Protein AF-A0A2P0QM54-F1 (afdb_monomer_lite)

Foldseek 3Di:
DVVQVVQQVDQEAEAEEEADLVCQLVVQLVNQLSHAHEYEYEYQHDDDPVSNLVQQAAEPPRHHDPVRHRGNYYYDYYQYNDHPPDDDDPVSVVRVVVSVVVSVVVVVVVD

Sequence (111 aa):
DKEIVQIERHKIAILHHGNVRSHVVHKIRFILQACDVKAVVVSQAPIDYEDLAKEGVKTAFVMPPANQIRTKGTVMAIVSGVTRGQTPTREKMAEVISSVMRILKKKEIME

Radius of gyration: 13.61 Å; chains: 1; bounding box: 35×30×37 Å

pLDDT: mean 94.59, std 7.91, range [50.75, 98.62]

Structure (mmCIF, N/CA/C/O backbone):
data_AF-A0A2P0QM54-F1
#
_entry.id   AF-A0A2P0QM54-F1
#
loop_
_atom_site.group_PDB
_atom_site.id
_atom_site.type_symbol
_atom_site.label_atom_id
_atom_site.label_alt_id
_atom_site.label_comp_id
_atom_site.label_asym_id
_atom_site.label_entity_id
_atom_site.label_seq_id
_atom_site.pdbx_PDB_ins_code
_atom_site.Cartn_x
_atom_site.Cartn_y
_atom_site.Cartn_z
_atom_site.occupancy
_atom_site.B_iso_or_equiv
_atom_site.auth_seq_id
_atom_site.auth_comp_id
_atom_site.auth_asym_id
_atom_site.auth_atom_id
_atom_site.pdbx_PDB_model_num
ATOM 1 N N . ASP A 1 1 ? -17.881 -12.369 0.676 1.00 74.94 1 ASP A N 1
ATOM 2 C CA . ASP A 1 1 ? -17.625 -12.721 2.095 1.00 74.94 1 ASP A CA 1
ATOM 3 C C . ASP A 1 1 ? -16.469 -13.687 2.313 1.00 74.94 1 ASP A C 1
ATOM 5 O O . ASP A 1 1 ? -15.524 -13.300 2.986 1.00 74.94 1 ASP A O 1
ATOM 9 N N . LYS A 1 2 ? -16.466 -14.900 1.734 1.00 91.88 2 LYS A N 1
ATOM 10 C CA . LYS A 1 2 ? -15.370 -15.873 1.955 1.00 91.88 2 LYS A CA 1
ATOM 11 C C . LYS A 1 2 ? -13.966 -15.324 1.645 1.00 91.88 2 LYS A C 1
ATOM 13 O O . LYS A 1 2 ? -13.043 -15.577 2.408 1.00 91.88 2 LYS A O 1
ATOM 18 N N . GLU A 1 3 ? -13.815 -14.564 0.563 1.00 91.00 3 GLU A N 1
ATOM 19 C CA . GLU A 1 3 ? -12.527 -13.991 0.140 1.00 91.00 3 GLU A CA 1
ATOM 20 C C . GLU A 1 3 ? -12.027 -12.884 1.084 1.00 91.00 3 GLU A C 1
ATOM 22 O O . GLU A 1 3 ? -10.859 -12.879 1.460 1.00 91.00 3 GLU A O 1
ATOM 27 N N . ILE A 1 4 ? -12.925 -12.012 1.559 1.00 95.00 4 ILE A N 1
ATOM 28 C CA . ILE A 1 4 ? -12.608 -10.956 2.539 1.00 95.00 4 ILE A CA 1
ATOM 29 C C . ILE A 1 4 ? -12.056 -11.587 3.819 1.00 95.00 4 ILE A C 1
ATOM 31 O O . ILE A 1 4 ? -10.970 -11.235 4.268 1.00 95.00 4 ILE A O 1
ATOM 35 N N . VAL A 1 5 ? -12.757 -12.598 4.344 1.00 94.62 5 VAL A N 1
ATOM 36 C CA . VAL A 1 5 ? -12.334 -13.322 5.551 1.00 94.62 5 VAL A CA 1
ATOM 37 C C . VAL A 1 5 ? -10.981 -14.008 5.349 1.00 94.62 5 VAL A C 1
ATOM 39 O O . VAL A 1 5 ? -10.186 -14.086 6.281 1.00 94.62 5 VAL A O 1
ATOM 42 N N . GLN A 1 6 ? -10.689 -14.516 4.149 1.00 95.12 6 GLN A N 1
ATOM 43 C CA . GLN A 1 6 ? -9.374 -15.091 3.859 1.00 95.12 6 GLN A CA 1
ATOM 44 C C . GLN A 1 6 ? -8.272 -14.029 3.866 1.00 95.12 6 GLN A C 1
ATOM 46 O O . GLN A 1 6 ? -7.211 -14.270 4.441 1.00 95.12 6 GLN A O 1
ATOM 51 N N . ILE A 1 7 ? -8.516 -12.855 3.281 1.00 95.25 7 ILE A N 1
ATOM 52 C CA . ILE A 1 7 ? -7.548 -11.752 3.265 1.00 95.25 7 ILE A CA 1
ATOM 53 C C . ILE A 1 7 ? -7.285 -11.252 4.693 1.00 95.25 7 ILE A C 1
ATOM 55 O O . ILE A 1 7 ? -6.127 -11.160 5.097 1.00 95.25 7 ILE A O 1
ATOM 59 N N . GLU A 1 8 ? -8.333 -11.010 5.481 1.00 95.56 8 GLU A N 1
ATOM 60 C CA . GLU A 1 8 ? -8.232 -10.453 6.841 1.00 95.56 8 GLU A CA 1
ATOM 61 C C . GLU A 1 8 ? -7.560 -11.396 7.857 1.00 95.56 8 GLU A C 1
ATOM 63 O O . GLU A 1 8 ? -7.056 -10.942 8.881 1.00 95.56 8 GLU A O 1
ATOM 68 N N . ARG A 1 9 ? -7.467 -12.704 7.573 1.00 95.38 9 ARG A N 1
ATOM 69 C CA . ARG A 1 9 ? -6.677 -13.648 8.394 1.00 95.38 9 ARG A CA 1
ATOM 70 C C . ARG A 1 9 ? -5.172 -13.386 8.339 1.00 95.38 9 ARG A C 1
ATOM 72 O O . ARG A 1 9 ? -4.435 -13.867 9.200 1.00 95.38 9 ARG A O 1
ATOM 79 N N . HIS A 1 10 ? -4.696 -12.677 7.319 1.00 95.38 10 HIS A N 1
ATOM 80 C CA . HIS A 1 10 ? -3.277 -12.409 7.134 1.00 95.38 10 HIS A CA 1
ATOM 81 C C . HIS A 1 10 ? -2.878 -11.102 7.817 1.00 95.38 10 HIS A C 1
ATOM 83 O O . HIS A 1 10 ? -3.608 -10.116 7.815 1.00 95.38 10 HIS A O 1
ATOM 89 N N . LYS A 1 11 ? -1.656 -11.062 8.359 1.00 94.38 11 LYS A N 1
ATOM 90 C CA . LYS A 1 11 ? -1.121 -9.846 8.995 1.00 94.38 11 LYS A CA 1
ATOM 91 C C . LYS A 1 11 ? -0.902 -8.710 7.985 1.00 94.38 11 LYS A C 1
ATOM 93 O O . LYS A 1 11 ? -0.995 -7.540 8.354 1.00 94.38 11 LYS A O 1
ATOM 98 N N . ILE A 1 12 ? -0.534 -9.060 6.749 1.00 96.56 12 ILE A N 1
ATOM 99 C CA . ILE A 1 12 ? -0.198 -8.134 5.663 1.00 96.56 12 ILE A CA 1
ATOM 100 C C . ILE A 1 12 ? -0.668 -8.738 4.335 1.00 96.56 12 ILE A C 1
ATOM 102 O O . ILE A 1 12 ? -0.410 -9.911 4.075 1.00 96.56 12 ILE A O 1
ATOM 106 N N . ALA A 1 13 ? -1.288 -7.925 3.482 1.00 97.62 13 ALA A N 1
ATOM 107 C CA . ALA A 1 13 ? -1.607 -8.267 2.098 1.00 97.62 13 ALA A CA 1
ATOM 108 C C . ALA A 1 13 ? -0.624 -7.592 1.126 1.00 97.62 13 ALA A C 1
ATOM 110 O O . ALA A 1 13 ? -0.321 -6.406 1.267 1.00 97.62 13 ALA A O 1
ATOM 111 N N . ILE A 1 14 ? -0.149 -8.322 0.114 1.00 97.44 14 ILE A N 1
ATOM 112 C CA . ILE A 1 14 ? 0.615 -7.742 -1.001 1.00 97.44 14 ILE A CA 1
ATOM 113 C C . ILE A 1 14 ? -0.341 -7.547 -2.177 1.00 97.44 14 ILE A C 1
ATOM 115 O O . ILE A 1 14 ? -0.860 -8.514 -2.731 1.00 97.44 14 ILE A O 1
ATOM 119 N N . LEU A 1 15 ? -0.576 -6.294 -2.562 1.00 97.19 15 LEU A N 1
ATOM 120 C CA . LEU A 1 15 ? -1.497 -5.935 -3.638 1.00 97.19 15 LEU A CA 1
ATOM 121 C C . LEU A 1 15 ? -0.705 -5.599 -4.901 1.00 97.19 15 LEU A C 1
ATOM 123 O O . LEU A 1 15 ? -0.208 -4.482 -5.050 1.00 97.19 15 LEU A O 1
ATOM 127 N N . HIS A 1 16 ? -0.567 -6.576 -5.803 1.00 97.00 16 HIS A N 1
ATOM 128 C CA . HIS A 1 16 ? 0.190 -6.395 -7.041 1.00 97.00 16 HIS A CA 1
ATOM 129 C C . HIS A 1 16 ? -0.691 -5.931 -8.211 1.00 97.00 16 HIS A C 1
ATOM 131 O O . HIS A 1 16 ? -1.544 -6.662 -8.727 1.00 97.00 16 HIS A O 1
ATOM 137 N N . HIS A 1 17 ? -0.418 -4.734 -8.726 1.00 95.88 17 HIS A N 1
ATOM 138 C CA . HIS A 1 17 ? -1.159 -4.120 -9.825 1.00 95.88 17 HIS A CA 1
ATOM 139 C C . HIS A 1 17 ? -0.284 -3.800 -11.048 1.00 95.88 17 HIS A C 1
ATOM 141 O O . HIS A 1 17 ? 0.921 -4.031 -11.055 1.00 95.88 17 HIS A O 1
ATOM 147 N N . GLY A 1 18 ? -0.933 -3.376 -12.138 1.00 93.75 18 GLY A N 1
ATOM 148 C CA . GLY A 1 18 ? -0.303 -3.144 -13.443 1.00 93.75 18 GLY A CA 1
ATOM 149 C C . GLY A 1 18 ? 0.136 -1.698 -13.660 1.00 93.75 18 GLY A C 1
ATOM 150 O O . GLY A 1 18 ? 0.511 -1.010 -12.715 1.00 93.75 18 GLY A O 1
ATOM 151 N N . ASN A 1 19 ? 0.074 -1.246 -14.917 1.00 94.69 19 ASN A N 1
ATOM 152 C CA . ASN A 1 19 ? 0.676 0.019 -15.350 1.00 94.69 19 ASN A CA 1
ATOM 153 C C . ASN A 1 19 ? -0.290 1.214 -15.492 1.00 94.69 19 ASN A C 1
ATOM 155 O O . ASN A 1 19 ? 0.133 2.312 -15.828 1.00 94.69 19 ASN A O 1
ATOM 159 N N . VAL A 1 20 ? -1.590 1.034 -15.252 1.00 95.31 20 VAL A N 1
ATOM 160 C CA . VAL A 1 20 ? -2.566 2.131 -15.377 1.00 95.31 20 VAL A CA 1
ATOM 161 C C . VAL A 1 20 ? -2.805 2.746 -14.000 1.00 95.31 20 VAL A C 1
ATOM 163 O O . VAL A 1 20 ? -3.498 2.138 -13.186 1.00 95.31 20 VAL A O 1
ATOM 166 N N . ARG A 1 21 ? -2.236 3.932 -13.732 1.00 94.94 21 ARG A N 1
ATOM 167 C CA . ARG A 1 21 ? -2.251 4.602 -12.410 1.00 94.94 21 ARG A CA 1
ATOM 168 C C . ARG A 1 21 ? -3.651 4.679 -11.797 1.00 94.94 21 ARG A C 1
ATOM 170 O O . ARG A 1 21 ? -3.849 4.185 -10.691 1.00 94.94 21 ARG A O 1
ATOM 177 N N . SER A 1 22 ? -4.643 5.177 -12.537 1.00 95.75 22 SER A N 1
ATOM 178 C CA . SER A 1 22 ? -6.037 5.248 -12.063 1.00 95.75 22 SER A CA 1
ATOM 179 C C . SER A 1 22 ? -6.603 3.873 -11.689 1.00 95.75 22 SER A C 1
ATOM 181 O O . SER A 1 22 ? -7.243 3.720 -10.651 1.00 95.75 22 SER A O 1
ATOM 183 N N . HIS A 1 23 ? -6.313 2.832 -12.477 1.00 96.62 23 HIS A N 1
ATOM 184 C CA . HIS A 1 23 ? -6.748 1.470 -12.163 1.00 96.62 23 HIS A CA 1
ATOM 185 C C . HIS A 1 23 ? -6.066 0.920 -10.911 1.00 96.62 23 HIS A C 1
ATOM 187 O O . HIS A 1 23 ? -6.705 0.189 -10.160 1.00 96.62 23 HIS A O 1
ATOM 193 N N . VAL A 1 24 ? -4.784 1.226 -10.697 1.00 96.69 24 VAL A N 1
ATOM 194 C CA . VAL A 1 24 ? -4.057 0.812 -9.490 1.00 96.69 24 VAL A CA 1
ATOM 195 C C . VAL A 1 24 ? -4.748 1.406 -8.264 1.00 96.69 24 VAL A C 1
ATOM 197 O O . VAL A 1 24 ? -5.193 0.657 -7.397 1.00 96.69 24 VAL A O 1
ATOM 200 N N . VAL A 1 25 ? -4.927 2.728 -8.241 1.00 97.50 25 VAL A N 1
ATOM 201 C CA . VAL A 1 25 ? -5.509 3.439 -7.096 1.00 97.50 25 VAL A CA 1
ATOM 202 C C . VAL A 1 25 ? -6.947 2.982 -6.821 1.00 97.50 25 VAL A C 1
ATOM 204 O O . VAL A 1 25 ? -7.271 2.606 -5.692 1.00 97.50 25 VAL A O 1
ATOM 207 N N . HIS A 1 26 ? -7.804 2.915 -7.846 1.00 97.69 26 HIS A N 1
ATOM 208 C CA . HIS A 1 26 ? -9.193 2.485 -7.662 1.00 97.69 26 HIS A CA 1
ATOM 209 C C . HIS A 1 26 ? -9.319 1.029 -7.198 1.00 97.69 26 HIS A C 1
ATOM 211 O O . HIS A 1 26 ? -10.189 0.733 -6.377 1.00 97.69 26 HIS A O 1
ATOM 217 N N . LYS A 1 27 ? -8.460 0.117 -7.676 1.00 97.31 27 LYS A N 1
ATOM 218 C CA . LYS A 1 27 ? -8.474 -1.288 -7.233 1.00 97.31 27 LYS A CA 1
ATOM 219 C C . LYS A 1 27 ? -8.010 -1.435 -5.789 1.00 97.31 27 LYS A C 1
ATOM 221 O O . LYS A 1 27 ? -8.627 -2.191 -5.046 1.00 97.31 27 LYS A O 1
ATOM 226 N N . ILE A 1 28 ? -6.987 -0.686 -5.375 1.00 98.06 28 ILE A N 1
ATOM 227 C CA . ILE A 1 28 ? -6.535 -0.671 -3.977 1.00 98.06 28 ILE A CA 1
ATOM 228 C C . ILE A 1 28 ? -7.665 -0.194 -3.068 1.00 98.06 28 ILE A C 1
ATOM 230 O O . ILE A 1 28 ? -7.996 -0.869 -2.094 1.00 98.06 28 ILE A O 1
ATOM 234 N N . ARG A 1 29 ? -8.306 0.928 -3.421 1.00 98.25 29 ARG A N 1
ATOM 235 C CA . ARG A 1 29 ? -9.463 1.450 -2.687 1.00 98.25 29 ARG A CA 1
ATOM 236 C C . ARG A 1 29 ? -10.572 0.409 -2.583 1.00 98.25 29 ARG A C 1
ATOM 238 O O . ARG A 1 29 ? -11.060 0.170 -1.489 1.00 98.25 29 ARG A O 1
ATOM 245 N N . PHE A 1 30 ? -10.938 -0.228 -3.696 1.00 98.00 30 PHE A N 1
ATOM 246 C CA . PHE A 1 30 ? -11.994 -1.242 -3.734 1.00 98.00 30 PHE A CA 1
ATOM 247 C C . PHE A 1 30 ? -11.713 -2.416 -2.782 1.00 98.00 30 PHE A C 1
ATOM 249 O O . PHE A 1 30 ? -12.582 -2.795 -2.000 1.00 98.00 30 PHE A O 1
ATOM 256 N N . ILE A 1 31 ? -10.488 -2.950 -2.793 1.00 97.38 31 ILE A N 1
ATOM 257 C CA . ILE A 1 31 ? -10.098 -4.074 -1.931 1.00 97.38 31 ILE A CA 1
ATOM 258 C C . ILE A 1 31 ? -10.103 -3.657 -0.453 1.00 97.38 31 ILE A C 1
ATOM 260 O O . ILE A 1 31 ? -10.691 -4.344 0.383 1.00 97.38 31 ILE A O 1
ATOM 264 N N . LEU A 1 32 ? -9.485 -2.519 -0.121 1.00 98.25 32 LEU A N 1
ATOM 265 C CA . LEU A 1 32 ? -9.339 -2.059 1.268 1.00 98.25 32 LEU A CA 1
ATOM 266 C C . LEU A 1 32 ? -10.607 -1.412 1.839 1.00 98.25 32 LEU A C 1
ATOM 268 O O . LEU A 1 32 ? -10.721 -1.245 3.052 1.00 98.25 32 LEU A O 1
ATOM 272 N N . GLN A 1 33 ? -11.576 -1.050 0.999 1.00 98.06 33 GLN A N 1
ATOM 273 C CA . GLN A 1 33 ? -12.929 -0.699 1.432 1.00 98.06 33 GLN A CA 1
ATOM 274 C C . GLN A 1 33 ? -13.650 -1.920 2.011 1.00 98.06 33 GLN A C 1
ATOM 276 O O . GLN A 1 33 ? -14.390 -1.797 2.989 1.00 98.06 33 GLN A O 1
ATOM 281 N N . ALA A 1 34 ? -13.407 -3.100 1.438 1.00 97.00 34 ALA A N 1
ATOM 282 C CA . ALA A 1 34 ? -13.992 -4.344 1.910 1.00 97.00 34 ALA A CA 1
ATOM 283 C C . ALA A 1 34 ? -13.223 -4.938 3.101 1.00 97.00 34 ALA A C 1
ATOM 285 O O . ALA A 1 34 ? -13.870 -5.335 4.074 1.00 97.00 34 ALA A O 1
ATOM 286 N N . CYS A 1 35 ? -11.884 -4.943 3.034 1.00 96.69 35 CYS A N 1
ATOM 287 C CA . CYS A 1 35 ? -11.004 -5.675 3.953 1.00 96.69 35 CYS A CA 1
ATOM 288 C C . CYS A 1 35 ? -10.220 -4.745 4.894 1.00 96.69 35 CYS A C 1
ATOM 290 O O . CYS A 1 35 ? -9.530 -3.831 4.431 1.00 96.69 35 CYS A O 1
ATOM 292 N N . ASP A 1 36 ? -10.247 -5.022 6.196 1.00 97.31 36 ASP A N 1
ATOM 293 C CA . ASP A 1 36 ? -9.385 -4.381 7.190 1.00 97.31 36 ASP A CA 1
ATOM 294 C C . ASP A 1 36 ? -8.040 -5.110 7.319 1.00 97.31 36 ASP A C 1
ATOM 296 O O . ASP A 1 36 ? -7.848 -6.012 8.132 1.00 97.31 36 ASP A O 1
ATOM 300 N N . VAL A 1 37 ? -7.090 -4.741 6.457 1.00 97.44 37 VAL A N 1
ATOM 301 C CA . VAL A 1 37 ? -5.746 -5.327 6.442 1.00 97.44 37 VAL A CA 1
ATOM 302 C C . VAL A 1 37 ? -4.685 -4.268 6.147 1.00 97.44 37 VAL A C 1
ATOM 304 O O . VAL A 1 37 ? -4.919 -3.289 5.429 1.00 97.44 37 VAL A O 1
ATOM 307 N N . LYS A 1 38 ? -3.478 -4.469 6.686 1.00 98.06 38 LYS A N 1
ATOM 308 C CA . LYS A 1 38 ? -2.290 -3.697 6.298 1.00 98.06 38 LYS A CA 1
ATOM 309 C C . LYS A 1 38 ? -1.818 -4.159 4.921 1.00 98.06 38 LYS A C 1
ATOM 311 O O . LYS A 1 38 ? -1.620 -5.351 4.712 1.00 98.06 38 LYS A O 1
ATOM 316 N N . ALA A 1 39 ? -1.589 -3.233 3.997 1.00 98.44 39 ALA A N 1
ATOM 317 C CA . ALA A 1 39 ? -1.214 -3.562 2.625 1.00 98.44 39 ALA A CA 1
ATOM 318 C C . ALA A 1 39 ? 0.166 -3.021 2.230 1.00 98.44 39 ALA A C 1
ATOM 320 O O . ALA A 1 39 ? 0.514 -1.881 2.541 1.00 98.44 39 ALA A O 1
ATOM 321 N N . VAL A 1 40 ? 0.924 -3.830 1.491 1.00 98.56 40 VAL A N 1
ATOM 322 C CA . VAL A 1 40 ? 2.062 -3.387 0.677 1.00 98.56 40 VAL A CA 1
ATOM 323 C C . VAL A 1 40 ? 1.603 -3.386 -0.774 1.00 98.56 40 VAL A C 1
ATOM 325 O O . VAL A 1 40 ? 1.220 -4.425 -1.310 1.00 98.56 40 VAL A O 1
ATOM 328 N N . VAL A 1 41 ? 1.614 -2.221 -1.408 1.00 98.31 41 VAL A N 1
ATOM 329 C CA . VAL A 1 41 ? 1.240 -2.083 -2.815 1.00 98.31 41 VAL A CA 1
ATOM 330 C C . VAL A 1 41 ? 2.474 -2.303 -3.670 1.00 98.31 41 VAL A C 1
ATOM 332 O O . VAL A 1 41 ? 3.506 -1.679 -3.444 1.00 98.31 41 VAL A O 1
ATOM 335 N N . VAL A 1 42 ? 2.356 -3.169 -4.668 1.00 98.06 42 VAL A N 1
ATOM 336 C CA . VAL A 1 42 ? 3.397 -3.414 -5.666 1.00 98.06 42 VAL A CA 1
ATOM 337 C C . VAL A 1 42 ? 2.811 -3.084 -7.033 1.00 98.06 42 VAL A C 1
ATOM 339 O O . VAL A 1 42 ? 1.754 -3.598 -7.395 1.00 98.06 42 VAL A O 1
ATOM 342 N N . SER A 1 43 ? 3.436 -2.211 -7.811 1.00 97.19 43 SER A N 1
ATOM 343 C CA . SER A 1 43 ? 2.884 -1.811 -9.111 1.00 97.19 43 SER A CA 1
ATOM 344 C C . SER A 1 43 ? 3.955 -1.575 -10.156 1.00 97.19 43 SER A C 1
ATOM 346 O O . SER A 1 43 ? 5.087 -1.228 -9.842 1.00 97.19 43 SER A O 1
ATOM 348 N N . GLN A 1 44 ? 3.579 -1.718 -11.426 1.00 96.12 44 GLN A N 1
ATOM 349 C CA . GLN A 1 44 ? 4.407 -1.225 -12.524 1.00 96.12 44 GLN A CA 1
ATOM 350 C C . GLN A 1 44 ? 4.298 0.300 -12.613 1.00 96.12 44 GLN A C 1
ATOM 352 O O . GLN A 1 44 ? 5.318 0.978 -12.713 1.00 96.12 44 GLN A O 1
ATOM 357 N N . ALA A 1 45 ? 3.072 0.831 -12.516 1.00 96.38 45 ALA A N 1
ATOM 358 C CA . ALA A 1 45 ? 2.838 2.270 -12.540 1.00 96.38 45 ALA A CA 1
ATOM 359 C C . ALA A 1 45 ? 3.487 2.946 -11.324 1.00 96.38 45 ALA A C 1
ATOM 361 O O . ALA A 1 45 ? 3.303 2.443 -10.209 1.00 96.38 45 ALA A O 1
ATOM 362 N N . PRO A 1 46 ? 4.164 4.093 -11.507 1.00 95.62 46 PRO A N 1
ATOM 363 C CA . PRO A 1 46 ? 4.575 4.928 -10.392 1.00 95.62 46 PRO A CA 1
ATOM 364 C C . PRO A 1 46 ? 3.333 5.537 -9.740 1.00 95.62 46 PRO A C 1
ATOM 366 O O . PRO A 1 46 ? 2.542 6.210 -10.410 1.00 95.62 46 PRO A O 1
ATOM 369 N N . ILE A 1 47 ? 3.169 5.295 -8.443 1.00 96.94 47 ILE A N 1
ATOM 370 C CA . ILE A 1 47 ? 2.152 5.919 -7.589 1.00 96.94 47 ILE A CA 1
ATOM 371 C C . ILE A 1 47 ? 2.796 6.356 -6.272 1.00 96.94 47 ILE A C 1
ATOM 373 O O . ILE A 1 47 ? 3.828 5.805 -5.875 1.00 96.94 47 ILE A O 1
ATOM 377 N N . ASP A 1 48 ? 2.156 7.283 -5.574 1.00 97.38 48 ASP A N 1
ATOM 378 C CA . ASP A 1 48 ? 2.563 7.755 -4.252 1.00 97.38 48 ASP A CA 1
ATOM 379 C C . ASP A 1 48 ? 1.406 7.701 -3.232 1.00 97.38 48 ASP A C 1
ATOM 381 O O . ASP A 1 48 ? 0.312 7.193 -3.496 1.00 97.38 48 ASP A O 1
ATOM 385 N N . TYR A 1 49 ? 1.671 8.165 -2.009 1.00 98.19 49 TYR A N 1
ATOM 386 C CA . TYR A 1 49 ? 0.680 8.176 -0.933 1.00 98.19 49 TYR A CA 1
ATOM 387 C C . TYR A 1 49 ? -0.416 9.227 -1.134 1.00 98.19 49 TYR A C 1
ATOM 389 O O . TYR A 1 49 ? -1.532 9.027 -0.657 1.00 98.19 49 TYR A O 1
ATOM 397 N N . GLU A 1 50 ? -0.130 10.320 -1.840 1.00 98.00 50 GLU A N 1
ATOM 398 C CA . GLU A 1 50 ? -1.098 11.388 -2.087 1.00 98.00 50 GLU A CA 1
ATOM 399 C C . GLU A 1 50 ? -2.155 10.948 -3.097 1.00 98.00 50 GLU A C 1
ATOM 401 O O . GLU A 1 50 ? -3.333 11.247 -2.908 1.00 98.00 50 GLU A O 1
ATOM 406 N N . ASP A 1 51 ? -1.764 10.187 -4.123 1.00 97.50 51 ASP A N 1
ATOM 407 C CA . ASP A 1 51 ? -2.697 9.547 -5.058 1.00 97.50 51 ASP A CA 1
ATOM 408 C C . ASP A 1 51 ? -3.764 8.734 -4.329 1.00 97.50 51 ASP A C 1
ATOM 410 O O . ASP A 1 51 ? -4.956 8.815 -4.623 1.00 97.50 51 ASP A O 1
ATOM 414 N N . LEU A 1 52 ? -3.312 7.926 -3.371 1.00 98.19 52 LEU A N 1
ATOM 415 C CA . LEU A 1 52 ? -4.158 7.034 -2.593 1.00 98.19 52 LEU A CA 1
ATOM 416 C C . LEU A 1 52 ? -5.019 7.828 -1.608 1.00 98.19 52 LEU A C 1
ATOM 418 O O . LEU A 1 52 ? -6.221 7.574 -1.495 1.00 98.19 52 LEU A O 1
ATOM 422 N N . ALA A 1 53 ? -4.427 8.816 -0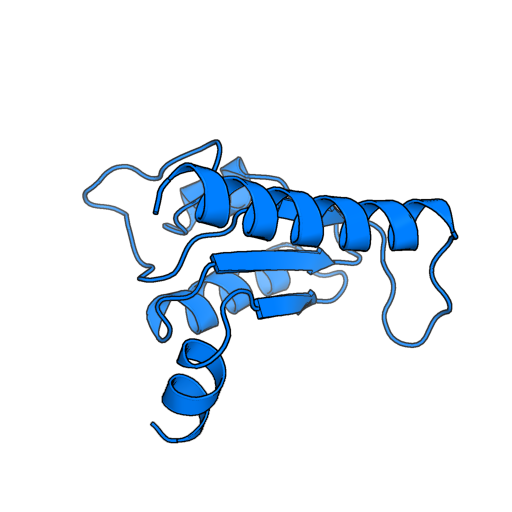.935 1.00 98.06 53 ALA A N 1
ATOM 423 C CA . ALA A 1 53 ? -5.130 9.635 0.039 1.00 98.06 53 ALA A CA 1
ATOM 424 C C . ALA A 1 53 ? -6.255 10.466 -0.600 1.00 98.06 53 ALA A C 1
ATOM 426 O O . ALA A 1 53 ? -7.352 10.526 -0.044 1.00 98.06 53 ALA A O 1
ATOM 427 N N . LYS A 1 54 ? -6.027 11.027 -1.799 1.00 97.62 54 LYS A N 1
ATOM 428 C CA . LYS A 1 54 ? -7.047 11.746 -2.592 1.00 97.62 54 LYS A CA 1
ATOM 429 C C . LYS A 1 54 ? -8.265 10.876 -2.912 1.00 97.62 54 LYS A C 1
ATOM 431 O O . LYS A 1 54 ? -9.379 11.378 -3.008 1.00 97.62 54 LYS A O 1
ATOM 436 N N . GLU A 1 55 ? -8.067 9.566 -3.027 1.00 97.69 55 GLU A N 1
ATOM 437 C CA . GLU A 1 55 ? -9.126 8.587 -3.286 1.00 97.69 55 GLU A CA 1
ATOM 438 C C . GLU A 1 55 ? -9.748 7.999 -2.002 1.00 97.69 55 GLU A C 1
ATOM 440 O O . GLU A 1 55 ? -10.580 7.086 -2.066 1.00 97.69 55 GLU A O 1
ATOM 445 N N . GLY A 1 56 ? -9.381 8.524 -0.828 1.00 97.88 56 GLY A N 1
ATOM 446 C CA . GLY A 1 56 ? -9.917 8.102 0.467 1.00 97.88 56 GLY A CA 1
ATOM 447 C C . GLY A 1 56 ? -9.268 6.839 1.037 1.00 97.88 56 GLY A C 1
ATOM 448 O O . GLY A 1 56 ? -9.827 6.194 1.932 1.00 97.88 56 GLY A O 1
ATOM 449 N N . VAL A 1 57 ? -8.103 6.443 0.524 1.00 98.62 57 VAL A N 1
ATOM 450 C CA . VAL A 1 57 ? -7.354 5.290 1.032 1.00 98.62 57 VAL A CA 1
ATOM 451 C C . VAL A 1 57 ? -6.504 5.721 2.224 1.00 98.62 57 VAL A C 1
ATOM 453 O O . VAL A 1 57 ? -5.705 6.646 2.112 1.00 98.62 57 VAL A O 1
ATOM 456 N N . LYS A 1 58 ? -6.639 5.041 3.369 1.00 98.56 58 LYS A N 1
ATOM 457 C CA . LYS A 1 58 ? -5.761 5.274 4.521 1.00 98.56 58 LYS A CA 1
ATOM 458 C C . LYS A 1 58 ? -4.342 4.861 4.161 1.00 98.56 58 LYS A C 1
ATOM 460 O O . LYS A 1 58 ? -4.127 3.759 3.648 1.00 98.56 58 LYS A O 1
ATOM 465 N N . THR A 1 59 ? -3.368 5.707 4.476 1.00 98.25 59 THR A N 1
ATOM 466 C CA . THR A 1 59 ? -1.957 5.394 4.246 1.00 98.25 59 THR A CA 1
ATOM 467 C C . THR A 1 59 ? -1.090 5.697 5.463 1.00 98.25 59 THR A C 1
ATOM 469 O O . THR A 1 59 ? -1.502 6.420 6.367 1.00 98.25 59 THR A O 1
ATOM 472 N N . ALA A 1 60 ? 0.119 5.135 5.493 1.00 96.50 60 ALA A N 1
ATOM 473 C CA . ALA A 1 60 ? 1.062 5.325 6.593 1.00 96.50 60 ALA A CA 1
ATOM 474 C C . ALA A 1 60 ? 1.653 6.743 6.701 1.00 96.50 60 ALA A C 1
ATOM 476 O O . ALA A 1 60 ? 2.152 7.081 7.771 1.00 96.50 60 ALA A O 1
ATOM 477 N N . PHE A 1 61 ? 1.630 7.539 5.625 1.00 95.94 61 PHE A N 1
ATOM 478 C CA . PHE A 1 61 ? 2.294 8.852 5.586 1.00 95.94 61 PHE A CA 1
ATOM 479 C C . PHE A 1 61 ? 1.353 10.009 5.243 1.00 95.94 61 PHE A C 1
ATOM 481 O O . PHE A 1 61 ? 1.564 11.116 5.725 1.00 95.94 61 PHE A O 1
ATOM 488 N N . VAL A 1 62 ? 0.306 9.763 4.451 1.00 97.44 62 VAL A N 1
ATOM 489 C CA . VAL A 1 62 ? -0.679 10.777 4.053 1.00 97.44 62 VAL A CA 1
ATOM 490 C C . VAL A 1 62 ? -2.076 10.240 4.351 1.00 97.44 62 VAL A C 1
ATOM 492 O O . VAL A 1 62 ? -2.556 9.316 3.688 1.00 97.44 62 VAL A O 1
ATOM 495 N N . MET A 1 63 ? -2.718 10.775 5.387 1.00 97.38 63 MET A N 1
ATOM 496 C CA . MET A 1 63 ? -4.075 10.378 5.759 1.00 97.38 63 MET A CA 1
ATOM 497 C C . MET A 1 63 ? -5.095 11.233 4.989 1.00 97.38 63 MET A C 1
ATOM 499 O O . MET A 1 63 ? -4.942 12.456 4.963 1.00 97.38 63 MET A O 1
ATOM 503 N N . PRO A 1 64 ? -6.146 10.639 4.393 1.00 97.19 64 PRO A N 1
ATOM 504 C CA . PRO A 1 64 ? -7.277 11.411 3.892 1.00 97.19 64 PRO A CA 1
ATOM 505 C C . PRO A 1 64 ? -7.946 12.220 5.016 1.00 97.19 64 PRO A C 1
ATOM 507 O O . PRO A 1 64 ? -7.913 11.796 6.177 1.00 97.19 64 PRO A O 1
ATOM 510 N N . PRO A 1 65 ? -8.639 13.325 4.694 1.00 97.38 65 PRO A N 1
ATOM 511 C CA . PRO A 1 65 ? -9.557 13.968 5.629 1.00 97.38 65 PRO A CA 1
ATOM 512 C C . PRO A 1 65 ? -10.558 12.958 6.204 1.00 97.38 65 PRO A C 1
ATOM 514 O O . PRO A 1 65 ? -11.031 12.077 5.486 1.00 97.38 65 PRO A O 1
ATOM 517 N N . ALA A 1 66 ? -10.915 13.087 7.484 1.00 95.88 66 ALA A N 1
ATOM 518 C CA . ALA A 1 66 ? -11.737 12.092 8.184 1.00 95.88 66 ALA A CA 1
ATOM 519 C C . ALA A 1 66 ? -13.088 11.809 7.493 1.00 95.88 66 ALA A C 1
ATOM 521 O O . ALA A 1 66 ? -13.531 10.666 7.442 1.00 95.88 66 ALA A O 1
ATOM 522 N N . ASN A 1 67 ? -13.710 12.832 6.898 1.00 97.00 67 ASN A N 1
ATOM 523 C CA . ASN A 1 67 ? -14.964 12.724 6.143 1.00 97.00 67 ASN A CA 1
ATOM 524 C C . ASN A 1 67 ? -14.804 12.134 4.726 1.00 97.00 67 ASN A C 1
ATOM 526 O O . ASN A 1 67 ? -15.800 11.917 4.041 1.00 97.00 67 ASN A O 1
ATOM 530 N N . GLN A 1 68 ? -13.572 11.898 4.275 1.00 97.44 68 GLN A N 1
ATOM 531 C CA . GLN A 1 68 ? -13.239 11.355 2.956 1.00 97.44 68 GLN A CA 1
ATOM 532 C C . GLN A 1 68 ? -12.586 9.970 3.034 1.00 97.44 68 GLN A C 1
ATOM 534 O O . GLN A 1 68 ? -12.246 9.400 1.999 1.00 97.44 68 GLN A O 1
ATOM 539 N N . ILE A 1 69 ? -12.417 9.393 4.228 1.00 98.31 69 ILE A N 1
ATOM 540 C CA . ILE A 1 69 ? -11.903 8.029 4.378 1.00 98.31 69 ILE A CA 1
ATOM 541 C C . ILE A 1 69 ? -12.929 7.036 3.819 1.00 98.3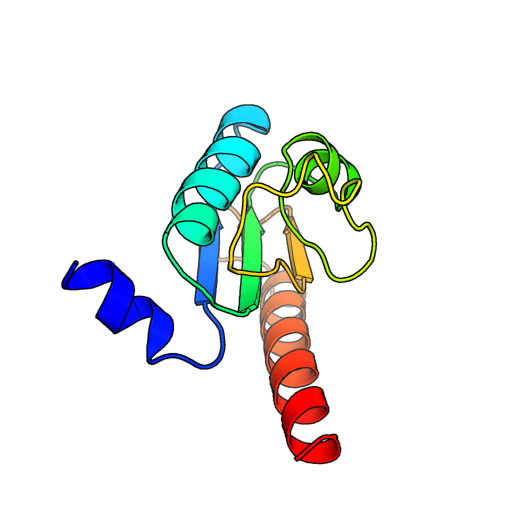1 69 ILE A C 1
ATOM 543 O O . ILE A 1 69 ? -14.082 6.992 4.239 1.00 98.31 69 ILE A O 1
ATOM 547 N N . ARG A 1 70 ? -12.486 6.201 2.876 1.00 98.19 70 ARG A N 1
ATOM 548 C CA . ARG A 1 70 ? -13.305 5.187 2.189 1.00 98.19 70 ARG A CA 1
ATOM 549 C C . ARG A 1 70 ? -12.843 3.757 2.444 1.00 98.19 70 ARG A C 1
ATOM 551 O O . ARG A 1 70 ? -13.414 2.825 1.890 1.00 98.19 70 ARG A O 1
ATOM 558 N N . THR A 1 71 ? -11.792 3.571 3.238 1.00 98.50 71 THR A N 1
ATOM 559 C CA . THR A 1 71 ? -11.133 2.272 3.423 1.00 98.50 71 THR A CA 1
ATOM 560 C C . THR A 1 71 ? -11.073 1.862 4.888 1.00 98.50 71 THR A C 1
ATOM 562 O O . THR A 1 71 ? -10.853 2.692 5.771 1.00 98.50 71 THR A O 1
ATOM 565 N N . LYS A 1 72 ? -11.260 0.561 5.135 1.00 97.94 72 LYS A N 1
ATOM 566 C CA . LYS A 1 72 ? -11.028 -0.082 6.432 1.00 97.94 72 LYS A CA 1
ATOM 567 C C . LYS A 1 72 ? -9.551 -0.425 6.590 1.00 97.94 72 LYS A C 1
ATOM 569 O O . LYS A 1 72 ? -8.956 -0.066 7.596 1.00 97.94 72 LYS A O 1
ATOM 574 N N . GLY A 1 73 ? -8.946 -1.025 5.565 1.00 98.00 73 GLY A N 1
ATOM 575 C CA . GLY A 1 73 ? -7.518 -1.329 5.545 1.00 98.00 73 GLY A CA 1
ATOM 576 C C . GLY A 1 73 ? -6.635 -0.095 5.350 1.00 98.00 73 GLY A C 1
ATOM 577 O O . GLY A 1 73 ? -7.119 1.018 5.148 1.00 98.00 73 GLY A O 1
ATOM 578 N N . THR A 1 74 ? -5.317 -0.294 5.423 1.00 98.56 74 THR A N 1
ATOM 579 C CA . THR A 1 74 ? -4.323 0.794 5.349 1.00 98.56 74 THR A CA 1
ATOM 580 C C . THR A 1 74 ? -3.141 0.402 4.469 1.00 98.56 74 THR A C 1
ATOM 582 O O . THR A 1 74 ? -2.541 -0.654 4.669 1.00 98.56 74 THR A O 1
ATOM 585 N N . VAL A 1 75 ? -2.749 1.269 3.534 1.00 98.56 75 VAL A N 1
ATOM 586 C CA . VAL A 1 75 ? -1.518 1.099 2.750 1.00 98.56 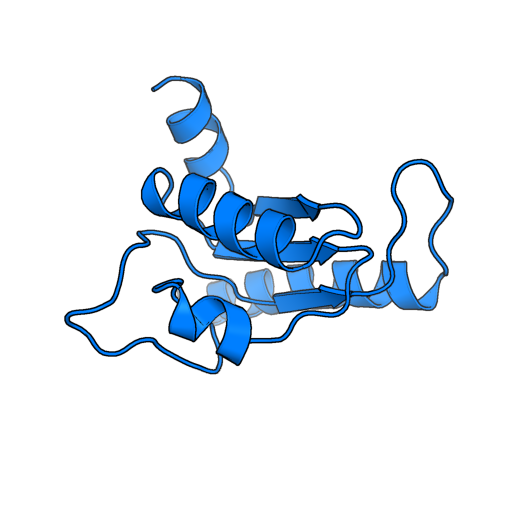75 VAL A CA 1
ATOM 587 C C . VAL A 1 75 ? -0.310 1.534 3.575 1.00 98.56 75 VAL A C 1
ATOM 589 O O . VAL A 1 75 ? -0.161 2.697 3.942 1.00 98.56 75 VAL A O 1
ATOM 592 N N . MET A 1 76 ? 0.581 0.587 3.845 1.00 98.38 76 MET A N 1
ATOM 593 C CA . MET A 1 76 ? 1.756 0.779 4.694 1.00 98.38 76 MET A CA 1
ATOM 594 C C . MET A 1 76 ? 3.040 1.039 3.898 1.00 98.38 76 MET A C 1
ATOM 596 O O . MET A 1 76 ? 3.952 1.697 4.395 1.00 98.38 76 MET A O 1
ATOM 600 N N . ALA A 1 77 ? 3.133 0.519 2.674 1.00 98.19 77 ALA A N 1
ATOM 601 C CA . ALA A 1 77 ? 4.286 0.683 1.791 1.00 98.19 77 ALA A CA 1
ATOM 602 C C . ALA A 1 77 ? 3.861 0.598 0.320 1.00 98.19 77 ALA A C 1
ATOM 604 O O . ALA A 1 77 ? 2.857 -0.045 0.004 1.00 98.19 77 ALA A O 1
ATOM 605 N N . ILE A 1 78 ? 4.636 1.232 -0.558 1.00 98.25 78 ILE A N 1
ATOM 606 C CA . ILE A 1 78 ? 4.446 1.221 -2.010 1.00 98.25 78 ILE A CA 1
ATOM 607 C C . ILE A 1 78 ? 5.794 0.880 -2.644 1.00 98.25 78 ILE A C 1
ATOM 609 O O . ILE A 1 78 ? 6.790 1.520 -2.326 1.00 98.25 78 ILE A O 1
ATOM 613 N N . VAL A 1 79 ? 5.814 -0.103 -3.541 1.00 97.88 79 VAL A N 1
ATOM 614 C CA . VAL A 1 79 ? 6.975 -0.478 -4.354 1.00 97.88 79 VAL A CA 1
ATOM 615 C C . VAL A 1 79 ? 6.567 -0.425 -5.824 1.00 97.88 79 VAL A C 1
ATOM 617 O O . VAL A 1 79 ? 5.902 -1.324 -6.340 1.00 97.88 79 VAL A O 1
ATOM 620 N N . SER A 1 80 ? 6.949 0.657 -6.499 1.00 96.62 80 SER A N 1
ATOM 621 C CA . SER A 1 80 ? 6.661 0.867 -7.924 1.00 96.62 80 SER A CA 1
ATOM 622 C C . SER A 1 80 ? 7.777 0.315 -8.827 1.00 96.62 80 SER A C 1
ATOM 624 O O . SER A 1 80 ? 8.910 0.114 -8.379 1.00 96.62 80 SER A O 1
ATOM 626 N N . GLY A 1 81 ? 7.478 0.119 -10.114 1.00 95.31 81 GLY A N 1
ATOM 627 C CA . GLY A 1 81 ? 8.407 -0.391 -11.128 1.00 95.31 81 GLY A CA 1
ATOM 628 C C . GLY A 1 81 ? 8.506 -1.920 -11.203 1.00 95.31 81 GLY A C 1
ATOM 629 O O . GLY A 1 81 ? 9.465 -2.436 -11.770 1.00 95.31 81 GLY A O 1
ATOM 630 N N . VAL A 1 82 ? 7.543 -2.655 -10.639 1.00 96.50 82 VAL A N 1
ATOM 631 C CA . VAL A 1 82 ? 7.502 -4.125 -10.699 1.00 96.50 82 VAL A CA 1
ATOM 632 C C . VAL A 1 82 ? 6.489 -4.582 -11.748 1.00 96.50 82 VAL A C 1
ATOM 634 O O . VAL A 1 82 ? 5.282 -4.367 -11.611 1.00 96.50 82 VAL A O 1
ATOM 637 N N . THR A 1 83 ? 6.982 -5.221 -12.809 1.00 94.50 83 THR A N 1
ATOM 638 C CA . THR A 1 83 ? 6.164 -5.704 -13.931 1.00 94.50 83 THR A CA 1
ATOM 639 C C . THR A 1 83 ? 5.679 -7.130 -13.686 1.00 94.50 83 THR A C 1
ATOM 641 O O . THR A 1 83 ? 6.448 -8.016 -13.320 1.00 94.50 83 THR A O 1
ATOM 644 N N . ARG A 1 84 ? 4.389 -7.379 -13.935 1.00 88.12 84 ARG A N 1
ATOM 645 C CA . ARG A 1 84 ? 3.793 -8.717 -13.794 1.00 88.12 84 ARG A CA 1
ATOM 646 C C . ARG A 1 84 ? 4.314 -9.673 -14.863 1.00 88.12 84 ARG A C 1
ATOM 648 O O . ARG A 1 84 ? 4.443 -9.288 -16.020 1.00 88.12 84 ARG A O 1
ATOM 655 N N . GLY A 1 85 ? 4.558 -10.925 -14.475 1.00 89.44 85 GLY A N 1
ATOM 656 C CA . GLY A 1 85 ? 5.045 -11.971 -15.384 1.00 89.44 85 GLY A CA 1
ATOM 657 C C . GLY A 1 85 ? 6.505 -11.802 -15.814 1.00 89.44 85 GLY A C 1
ATOM 658 O O . GLY A 1 85 ? 6.944 -12.492 -16.725 1.00 89.44 85 GLY A O 1
ATOM 659 N N . GLN A 1 86 ? 7.245 -10.889 -15.181 1.00 93.06 86 GLN A N 1
ATOM 660 C CA . GLN A 1 86 ? 8.667 -10.654 -15.420 1.00 93.06 86 GLN A CA 1
ATOM 661 C C . GLN A 1 86 ? 9.441 -10.850 -14.119 1.00 93.06 86 GLN A C 1
ATOM 663 O O . GLN A 1 86 ? 8.918 -10.583 -13.036 1.00 93.06 86 GLN A O 1
ATOM 668 N N . THR A 1 87 ? 10.691 -11.300 -14.220 1.00 93.75 87 THR A N 1
ATOM 669 C CA . THR A 1 87 ? 11.570 -11.409 -13.054 1.00 93.75 87 THR A CA 1
ATOM 670 C C . THR A 1 87 ? 11.945 -10.003 -12.570 1.00 93.75 87 THR A C 1
ATOM 672 O O . THR A 1 87 ? 12.565 -9.253 -13.324 1.00 93.75 87 THR A O 1
ATOM 675 N N . PRO A 1 88 ? 11.580 -9.612 -11.336 1.00 94.00 88 PRO A N 1
ATOM 676 C CA . PRO A 1 88 ? 11.978 -8.322 -10.780 1.00 94.00 88 PRO A CA 1
ATOM 677 C C . PRO A 1 88 ? 13.488 -8.260 -10.527 1.00 94.00 88 PRO A C 1
ATOM 679 O O . PRO A 1 88 ? 14.151 -9.280 -10.329 1.00 94.00 88 PRO A O 1
ATOM 682 N N . THR A 1 89 ? 14.036 -7.044 -10.468 1.00 96.00 89 THR A N 1
ATOM 683 C CA . THR A 1 89 ? 15.430 -6.843 -10.055 1.00 96.00 89 THR A CA 1
ATOM 684 C C . THR A 1 89 ? 15.628 -7.248 -8.590 1.00 96.00 89 THR A C 1
ATOM 686 O O . THR A 1 89 ? 14.689 -7.241 -7.786 1.00 96.00 89 THR A O 1
ATOM 689 N N . ARG A 1 90 ? 16.874 -7.569 -8.212 1.00 96.50 90 ARG A N 1
ATOM 690 C CA . ARG A 1 90 ? 17.222 -7.879 -6.812 1.00 96.50 90 ARG A CA 1
ATOM 691 C C . ARG A 1 90 ? 16.857 -6.738 -5.863 1.00 96.50 90 ARG A C 1
ATOM 693 O O . ARG A 1 90 ? 16.356 -6.993 -4.775 1.00 96.50 90 ARG A O 1
ATOM 700 N N . GLU A 1 91 ? 17.064 -5.501 -6.300 1.00 96.81 91 GLU A N 1
ATOM 701 C CA . GLU A 1 91 ? 16.721 -4.291 -5.550 1.00 96.81 91 GLU A CA 1
ATOM 702 C C . GLU A 1 91 ? 15.222 -4.224 -5.258 1.00 96.81 91 GLU A C 1
ATOM 704 O O . GLU A 1 91 ? 14.830 -4.060 -4.105 1.00 96.81 91 GLU A O 1
ATOM 709 N N . LYS A 1 92 ? 14.371 -4.446 -6.270 1.00 96.00 92 LYS A N 1
ATOM 710 C CA . LYS A 1 92 ? 12.914 -4.419 -6.088 1.00 96.00 92 LYS A CA 1
ATOM 711 C C . LYS A 1 92 ? 12.411 -5.555 -5.210 1.00 96.00 92 LYS A C 1
ATOM 713 O O . LYS A 1 92 ? 11.542 -5.336 -4.371 1.00 96.00 92 LYS A O 1
ATOM 718 N N . MET A 1 93 ? 12.994 -6.744 -5.335 1.00 95.31 93 MET A N 1
ATOM 719 C CA . MET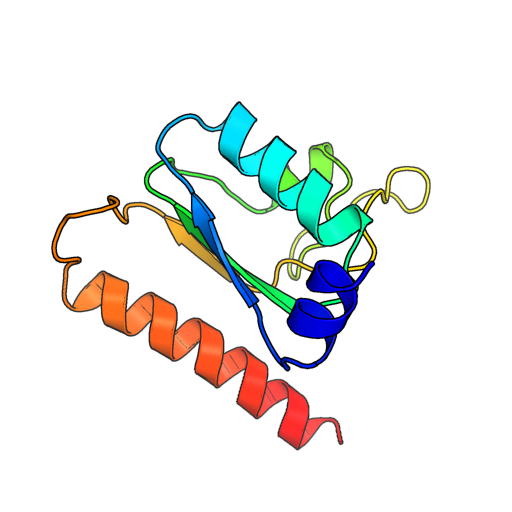 A 1 93 ? 12.711 -7.850 -4.415 1.00 95.31 93 MET A CA 1
ATOM 720 C C . MET A 1 93 ? 13.071 -7.494 -2.970 1.00 95.31 93 MET A C 1
ATOM 722 O O . MET A 1 93 ? 12.261 -7.697 -2.064 1.00 95.31 93 MET A O 1
ATOM 726 N N . ALA A 1 94 ? 14.258 -6.926 -2.747 1.00 97.62 94 ALA A N 1
ATOM 727 C CA . ALA A 1 94 ? 14.697 -6.494 -1.424 1.00 97.62 94 ALA A CA 1
ATOM 728 C C . ALA A 1 94 ? 13.803 -5.378 -0.853 1.00 97.62 94 ALA A C 1
ATOM 730 O O . ALA A 1 94 ? 13.501 -5.380 0.342 1.00 97.62 94 ALA A O 1
ATOM 731 N N . GLU A 1 95 ? 13.321 -4.460 -1.691 1.00 97.81 95 GLU A N 1
ATOM 732 C CA . GLU A 1 95 ? 12.399 -3.385 -1.307 1.00 97.81 95 GLU A CA 1
ATOM 733 C C . GLU A 1 95 ? 11.051 -3.941 -0.810 1.00 97.81 95 GLU A C 1
ATOM 735 O O . GLU A 1 95 ? 10.549 -3.523 0.238 1.00 97.81 95 GLU A O 1
ATOM 740 N N . VAL A 1 96 ? 10.495 -4.951 -1.493 1.00 97.12 96 VAL A N 1
ATOM 741 C CA . VAL A 1 96 ? 9.265 -5.634 -1.050 1.00 97.12 96 VAL A CA 1
ATOM 742 C C . VAL A 1 96 ? 9.494 -6.371 0.271 1.00 97.12 96 VAL A C 1
ATOM 744 O O . VAL A 1 96 ? 8.722 -6.190 1.215 1.00 97.12 96 VAL A O 1
ATOM 747 N N . ILE A 1 97 ? 10.568 -7.163 0.372 1.00 96.94 97 ILE A N 1
ATOM 748 C CA . ILE A 1 97 ? 10.888 -7.934 1.585 1.00 96.94 97 ILE A CA 1
ATOM 749 C C . ILE A 1 97 ? 11.085 -6.997 2.779 1.00 96.94 97 ILE A C 1
ATOM 751 O O . ILE A 1 97 ? 10.469 -7.188 3.828 1.00 96.94 97 ILE A O 1
ATOM 755 N N . SER A 1 98 ? 11.909 -5.961 2.627 1.00 97.44 98 SER A N 1
ATOM 756 C CA . SER A 1 98 ? 12.182 -4.999 3.699 1.00 97.44 98 SER A CA 1
ATOM 757 C C . SER A 1 98 ? 10.922 -4.245 4.127 1.00 97.44 98 SER A C 1
ATOM 759 O O . SER A 1 98 ? 10.704 -4.062 5.326 1.00 97.44 98 SER A O 1
ATOM 761 N N . SER A 1 99 ? 10.045 -3.892 3.182 1.00 97.25 99 SER A N 1
ATOM 762 C CA . SER A 1 99 ? 8.750 -3.274 3.476 1.00 97.25 99 SER A CA 1
ATOM 763 C C . SER A 1 99 ? 7.871 -4.176 4.340 1.00 97.25 99 SER A C 1
ATOM 765 O O . SER A 1 99 ? 7.374 -3.729 5.375 1.00 97.25 99 SER A O 1
ATOM 767 N N . VAL A 1 100 ? 7.723 -5.450 3.964 1.00 96.88 100 VAL A N 1
ATOM 768 C CA . VAL A 1 100 ? 6.939 -6.437 4.725 1.00 96.88 100 VAL A CA 1
ATOM 769 C C . VAL A 1 100 ? 7.542 -6.654 6.115 1.00 96.88 100 VAL A C 1
ATOM 771 O O . VAL A 1 100 ? 6.840 -6.526 7.118 1.00 96.88 100 VAL A O 1
ATOM 774 N N . MET A 1 101 ? 8.852 -6.904 6.198 1.00 96.38 101 MET A N 1
ATOM 775 C CA . MET A 1 101 ? 9.541 -7.174 7.464 1.00 96.38 101 MET A CA 1
ATOM 776 C C . MET A 1 101 ? 9.477 -5.990 8.430 1.00 96.38 101 MET A C 1
ATOM 778 O O . MET A 1 101 ? 9.274 -6.183 9.627 1.00 96.38 101 MET A O 1
ATOM 782 N N . ARG A 1 102 ? 9.594 -4.754 7.929 1.00 95.38 102 ARG A N 1
ATOM 783 C CA . ARG A 1 102 ? 9.451 -3.540 8.744 1.00 95.38 102 ARG A CA 1
ATOM 784 C C . ARG A 1 102 ? 8.060 -3.441 9.368 1.00 95.38 102 ARG A C 1
ATOM 786 O O . ARG A 1 102 ? 7.939 -3.067 10.532 1.00 95.38 102 ARG A O 1
ATOM 793 N N . ILE A 1 103 ? 7.015 -3.773 8.609 1.00 94.62 103 ILE A N 1
ATOM 794 C CA . ILE A 1 103 ? 5.631 -3.730 9.098 1.00 94.62 103 ILE A CA 1
ATOM 795 C C . ILE A 1 103 ? 5.391 -4.823 10.148 1.00 94.62 103 ILE A C 1
ATOM 797 O O . ILE A 1 103 ? 4.720 -4.551 11.145 1.00 94.62 103 ILE A O 1
ATOM 801 N N . LEU A 1 104 ? 5.954 -6.023 9.956 1.00 92.50 104 LEU A N 1
ATOM 802 C CA . LEU A 1 104 ? 5.870 -7.117 10.931 1.00 92.50 104 LEU A CA 1
ATOM 803 C C . LEU A 1 104 ? 6.593 -6.771 12.239 1.00 92.50 104 LEU A C 1
ATOM 805 O O . LEU A 1 104 ? 5.969 -6.826 13.293 1.00 92.50 104 LEU A O 1
ATOM 809 N N . LYS A 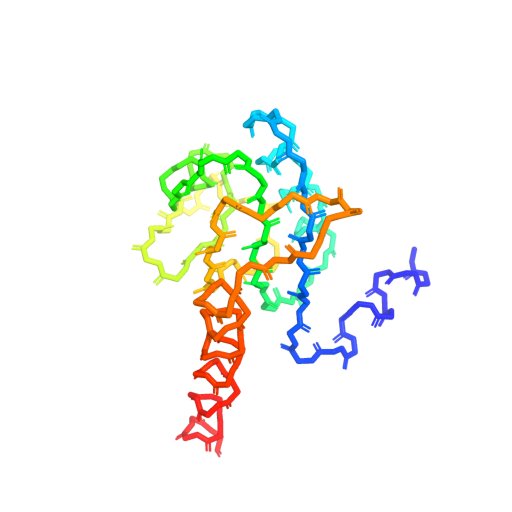1 105 ? 7.849 -6.310 12.174 1.00 90.44 105 LYS A N 1
ATOM 810 C CA . LYS A 1 105 ? 8.623 -5.922 13.368 1.00 90.44 105 LYS A CA 1
ATOM 811 C C . LYS A 1 105 ? 7.983 -4.776 14.147 1.00 90.44 105 LYS A C 1
ATOM 813 O O . LYS A 1 105 ? 7.938 -4.807 15.369 1.00 90.44 105 LYS A O 1
ATOM 818 N N . LYS A 1 106 ? 7.455 -3.757 13.454 1.00 77.50 106 LYS A N 1
ATOM 819 C CA . LYS A 1 106 ? 6.767 -2.636 14.118 1.00 77.50 106 LYS A CA 1
ATOM 820 C C . LYS A 1 106 ? 5.550 -3.111 14.914 1.00 77.50 106 LYS A C 1
ATOM 822 O O . LYS A 1 106 ? 5.212 -2.491 15.911 1.00 77.50 106 LYS A O 1
ATOM 827 N N . LYS A 1 107 ? 4.891 -4.185 14.472 1.00 66.06 107 LYS A N 1
ATOM 828 C CA . LYS A 1 107 ? 3.777 -4.784 15.205 1.00 66.06 107 LYS A CA 1
ATOM 829 C C . LYS A 1 107 ? 4.260 -5.461 16.494 1.00 66.06 107 LYS A C 1
ATOM 831 O O . LYS A 1 107 ? 3.684 -5.186 17.530 1.00 66.06 107 LYS A O 1
ATOM 836 N N . GLU A 1 108 ? 5.329 -6.253 16.429 1.00 68.06 108 GLU A N 1
ATOM 837 C CA . GLU A 1 108 ? 5.886 -6.977 17.590 1.00 68.06 108 GLU A CA 1
ATOM 838 C C . GLU A 1 108 ? 6.391 -6.057 18.710 1.00 68.06 108 GLU A C 1
ATOM 840 O O . GLU A 1 108 ? 6.398 -6.457 19.860 1.00 68.06 108 GLU A O 1
ATOM 845 N N . ILE A 1 109 ? 6.815 -4.831 18.390 1.00 67.00 109 ILE A N 1
ATOM 846 C CA . ILE A 1 109 ? 7.263 -3.846 19.394 1.00 67.00 109 ILE A CA 1
ATOM 847 C C . ILE A 1 109 ? 6.073 -3.132 20.069 1.00 67.00 109 ILE A C 1
ATOM 849 O O . ILE A 1 109 ? 6.233 -2.524 21.123 1.00 67.00 109 ILE A O 1
ATOM 853 N N . MET A 1 110 ? 4.893 -3.148 19.441 1.00 58.91 110 MET A N 1
ATOM 854 C CA . MET A 1 110 ? 3.691 -2.449 19.915 1.00 58.91 110 MET A CA 1
ATOM 855 C C . MET A 1 110 ? 2.676 -3.371 20.616 1.00 58.91 110 MET A C 1
ATOM 857 O O . MET A 1 110 ? 1.678 -2.859 21.121 1.00 58.91 110 MET A O 1
ATOM 861 N N . GLU A 1 111 ? 2.901 -4.689 20.597 1.00 50.75 111 GLU A N 1
ATOM 862 C CA . GLU A 1 111 ? 2.141 -5.724 21.323 1.00 50.75 111 GLU A CA 1
ATOM 863 C C . GLU A 1 111 ? 2.918 -6.160 22.570 1.00 50.75 111 GLU A C 1
ATOM 865 O O . GLU A 1 111 ? 2.257 -6.390 23.606 1.00 50.75 111 GLU A O 1
#

Secondary structure (DSSP, 8-state):
-HHHHHHHTSSEE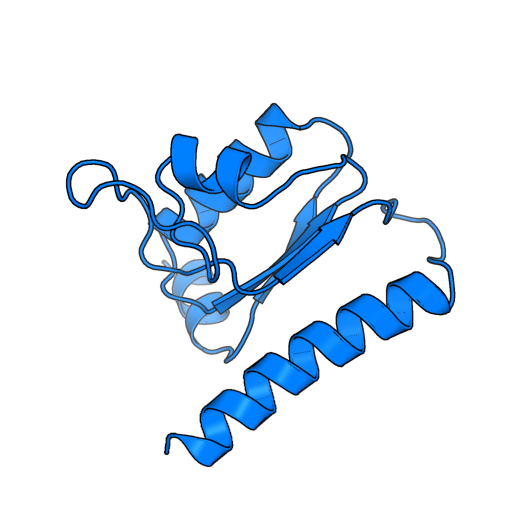EEEE-S-HHHHHHHHHHHHHH---EEEEEESS---HHHHHHTT-EESS-PPPGGG---SSEEEEEEE---TTSPPPHHHHHHHHHHHHHHHHHHHTT-